Protein AF-A0A7S0Z1D0-F1 (afdb_monomer)

Sequence (103 aa):
GEYRPVPLEDLSLLPQRVLLLDHHTHAFIWSGSGASGAEFDGVRAAAAGHAMQWASGRFPSPEVIAFGEGESMARWLVSRLDPSHRVAGSGGIVGAVRGFFKA

Mean predicted aligned error: 7.32 Å

InterPro domains:
  IPR007123 Gelsolin-like domain [PF00626] (5-75)
  IPR029006 ADF-H/Gelsolin-like domain superfamily [G3DSA:3.40.20.10] (1-95)
  IPR036180 Gelsolin-like domain superfamily [SSF82754] (2-86)
  IPR037364 Protein transport protein Sec23 [PTHR11141] (4-86)

Secondary structure (DSSP, 8-state):
-PPEEEESBGGG--TTEEEEEEETTEEEEEE-GGG-SGGGHHHHHHHHHHHHHHTTT-SSPPEEEEEETT-TTHHHHHTTSB-TTT-S--PPP--EEEEEE--

Nearest PDB structures (foldseek):
  5vno-assembly1_A  TM=8.810E-01  e=1.164E-05  Homo sapiens
  5vnm-assembly1_A  TM=8.787E-01  e=1.421E-05  Homo sapiens
  5vnj-assembly1_A  TM=8.778E-01  e=1.734E-05  Homo sapiens
  5vnl-assembly1_A  TM=8.786E-01  e=2.418E-05  Homo sapiens
  5vng-assembly1_A  TM=8.736E-01  e=9.761E-05  Homo sapiens

Organism: NCBI:txid464990

pLDDT: mean 84.04, std 19.23, range [35.75, 97.44]

Structure (mmCIF, N/CA/C/O backbone):
data_AF-A0A7S0Z1D0-F1
#
_entry.id   AF-A0A7S0Z1D0-F1
#
loop_
_atom_site.group_PDB
_atom_site.id
_atom_site.type_symbol
_atom_site.label_atom_id
_atom_site.label_alt_id
_atom_site.label_comp_id
_atom_site.label_asym_id
_atom_site.label_entity_id
_atom_site.label_seq_id
_atom_site.pdbx_PDB_ins_code
_atom_site.Cartn_x
_atom_site.Cartn_y
_atom_site.Cartn_z
_atom_site.occupancy
_atom_site.B_iso_or_equiv
_atom_site.auth_seq_id
_atom_site.auth_comp_id
_atom_site.auth_asym_id
_atom_site.auth_atom_id
_atom_site.pdbx_PDB_model_num
ATOM 1 N N . GLY A 1 1 ? -6.123 -15.190 2.495 1.00 57.22 1 GLY A N 1
ATOM 2 C CA . GLY A 1 1 ? -7.351 -14.429 2.201 1.00 57.22 1 GLY A CA 1
ATOM 3 C C . GLY A 1 1 ? -7.307 -13.977 0.759 1.00 57.22 1 GLY A C 1
AT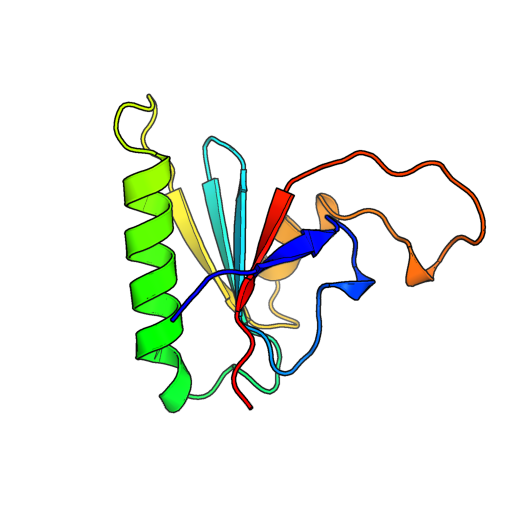OM 4 O O . GLY A 1 1 ? -6.215 -13.873 0.218 1.00 57.22 1 GLY A O 1
ATOM 5 N N . GLU A 1 2 ? -8.458 -13.765 0.131 1.00 74.69 2 GLU A N 1
ATOM 6 C CA . GLU A 1 2 ? -8.535 -13.309 -1.261 1.00 74.69 2 GLU A CA 1
ATOM 7 C C . GLU A 1 2 ? -8.416 -11.777 -1.338 1.00 74.69 2 GLU A C 1
ATOM 9 O O . GLU A 1 2 ? -9.031 -11.066 -0.541 1.00 74.69 2 GLU A O 1
ATOM 14 N N . TYR A 1 3 ? -7.625 -1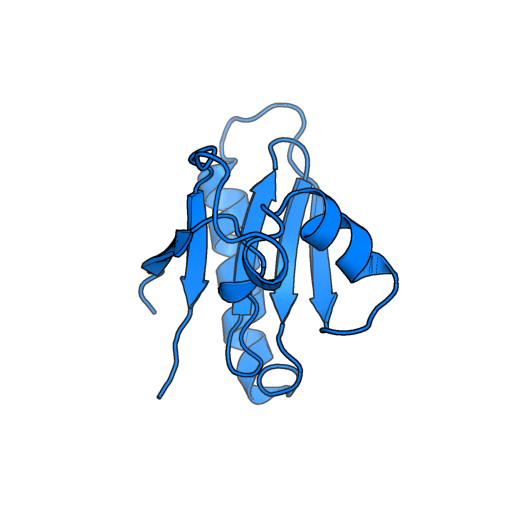1.265 -2.286 1.00 80.75 3 TYR A N 1
ATOM 15 C CA . TYR A 1 3 ? -7.526 -9.830 -2.563 1.00 80.75 3 TYR A CA 1
ATOM 16 C C . TYR A 1 3 ? -8.639 -9.397 -3.508 1.00 80.75 3 TYR A C 1
ATOM 18 O O . TYR A 1 3 ? -8.768 -9.949 -4.601 1.00 80.75 3 TYR A O 1
ATOM 26 N N . ARG A 1 4 ? -9.393 -8.362 -3.131 1.00 88.50 4 ARG A N 1
ATOM 27 C CA . ARG A 1 4 ? -10.425 -7.784 -3.995 1.00 88.50 4 ARG A CA 1
ATOM 28 C C . ARG A 1 4 ? -9.911 -6.497 -4.632 1.00 88.50 4 ARG A C 1
ATOM 30 O O . ARG A 1 4 ? -9.447 -5.621 -3.904 1.00 88.50 4 ARG A O 1
ATOM 37 N N . PRO A 1 5 ? -9.961 -6.355 -5.966 1.00 90.19 5 PRO A N 1
ATOM 38 C CA . PRO A 1 5 ? -9.638 -5.086 -6.594 1.00 90.19 5 PRO A CA 1
ATOM 39 C C . PRO A 1 5 ? -10.622 -4.001 -6.137 1.00 90.19 5 PRO A C 1
ATOM 41 O O . PRO A 1 5 ? -11.810 -4.267 -5.959 1.00 90.19 5 PRO A O 1
ATOM 44 N N . VAL A 1 6 ? -10.113 -2.794 -5.931 1.00 91.19 6 VAL A N 1
ATOM 45 C CA . VAL A 1 6 ? -10.851 -1.579 -5.589 1.00 91.19 6 VAL A CA 1
ATOM 46 C C . VAL A 1 6 ? -10.366 -0.438 -6.496 1.00 91.19 6 VAL A C 1
ATOM 48 O O . VAL A 1 6 ? -9.261 -0.528 -7.046 1.00 91.19 6 VAL A O 1
ATOM 51 N N . PRO A 1 7 ? -11.171 0.614 -6.703 1.00 92.56 7 PRO A N 1
ATOM 52 C CA . PRO A 1 7 ? -10.761 1.742 -7.535 1.00 92.56 7 PRO A CA 1
ATOM 53 C C . PRO A 1 7 ? -9.540 2.481 -6.958 1.00 92.56 7 PRO A C 1
ATOM 55 O O . PRO A 1 7 ? -9.370 2.553 -5.736 1.00 92.56 7 PRO A O 1
ATOM 58 N N . LEU A 1 8 ? -8.697 3.046 -7.831 1.00 91.75 8 LEU A N 1
ATOM 59 C CA . LEU A 1 8 ? -7.562 3.906 -7.459 1.00 91.75 8 LEU A CA 1
ATOM 60 C C . LEU A 1 8 ? -8.039 5.327 -7.120 1.00 91.75 8 LEU A C 1
ATOM 62 O O . LEU A 1 8 ? -7.670 6.303 -7.762 1.00 91.75 8 LEU A O 1
ATOM 66 N N . GLU A 1 9 ? -8.869 5.421 -6.090 1.00 93.00 9 GLU A N 1
ATOM 67 C CA . GLU A 1 9 ? -9.461 6.660 -5.592 1.00 93.00 9 GLU A CA 1
ATOM 68 C C . GLU A 1 9 ? -9.390 6.714 -4.066 1.00 93.00 9 GLU A C 1
ATOM 70 O O . GLU A 1 9 ? -9.234 5.691 -3.391 1.00 93.00 9 GLU A O 1
ATOM 75 N N . ASP A 1 10 ? -9.508 7.908 -3.499 1.00 91.06 10 ASP A N 1
ATOM 76 C CA . ASP A 1 10 ? -9.432 8.088 -2.048 1.00 91.06 10 ASP A CA 1
ATOM 77 C C . ASP A 1 10 ? -10.586 7.459 -1.261 1.00 91.06 10 ASP A C 1
ATOM 79 O O . ASP A 1 10 ? -10.380 7.062 -0.114 1.00 91.06 10 ASP A O 1
ATOM 83 N N . LEU A 1 11 ? -11.754 7.246 -1.873 1.00 92.50 11 LEU A N 1
ATOM 84 C CA . LEU A 1 11 ? -12.863 6.504 -1.259 1.00 92.50 11 LEU A CA 1
ATOM 85 C C . LEU A 1 11 ? -12.512 5.035 -0.957 1.00 92.50 11 LEU A C 1
ATOM 87 O O . LEU A 1 11 ? -13.163 4.399 -0.125 1.00 92.50 11 LEU A O 1
ATOM 91 N N . SER A 1 12 ? -11.457 4.488 -1.571 1.00 93.62 12 SER A N 1
ATOM 92 C CA . SER A 1 12 ? -10.945 3.154 -1.237 1.00 93.62 12 SER A CA 1
ATOM 93 C C . SER A 1 12 ? -10.216 3.099 0.113 1.00 93.62 12 SER A C 1
ATOM 95 O O . SER A 1 12 ? -10.078 1.999 0.667 1.00 93.62 12 SER A O 1
ATOM 97 N N . LEU A 1 13 ? -9.782 4.244 0.663 1.00 93.44 13 LEU A N 1
ATOM 98 C CA . LEU A 1 13 ? -9.061 4.369 1.937 1.00 93.44 13 LEU A CA 1
ATOM 99 C C . LEU A 1 13 ? -9.996 4.260 3.150 1.00 93.44 13 LEU A C 1
ATOM 101 O O . LEU A 1 13 ? -10.159 5.200 3.924 1.00 93.44 13 LEU A O 1
ATOM 105 N N . LEU A 1 14 ? -10.626 3.098 3.332 1.00 93.94 14 LEU A N 1
ATOM 106 C CA . LEU A 1 14 ? -11.498 2.871 4.487 1.00 93.94 14 LEU A CA 1
ATOM 107 C C . LEU A 1 14 ? -10.702 2.463 5.741 1.00 93.94 14 LEU A C 1
ATOM 109 O O . LEU A 1 14 ? -9.766 1.666 5.619 1.00 93.94 14 LEU A O 1
ATOM 113 N N . PRO A 1 15 ? -11.108 2.894 6.953 1.00 93.88 15 PRO A N 1
ATOM 114 C CA . PRO A 1 15 ? -10.303 2.687 8.160 1.00 93.88 15 PRO A CA 1
ATOM 115 C C . PRO A 1 15 ? -10.076 1.213 8.540 1.00 93.88 15 PRO A C 1
ATOM 117 O O . PRO A 1 15 ? -9.082 0.885 9.175 1.00 93.88 15 PRO A O 1
ATOM 120 N N . GLN A 1 16 ? -10.955 0.297 8.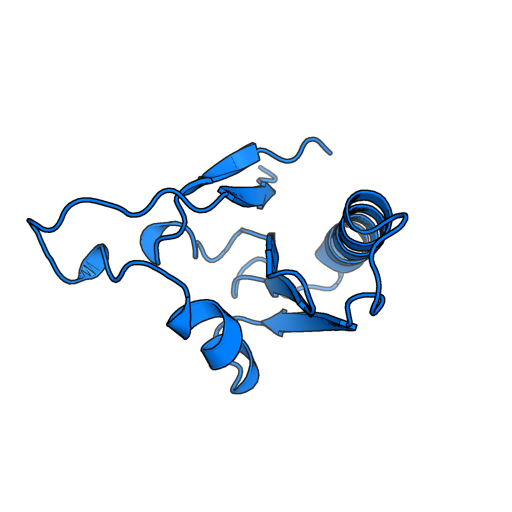131 1.00 94.38 16 GLN A N 1
ATOM 121 C CA . GLN A 1 16 ? -10.914 -1.134 8.479 1.00 94.38 16 GLN A CA 1
ATOM 122 C C . GLN A 1 16 ? -10.240 -1.984 7.390 1.00 94.38 16 GLN A C 1
ATOM 124 O O . GLN A 1 16 ? -10.500 -3.183 7.273 1.00 94.38 16 GLN A O 1
ATOM 129 N N . ARG A 1 17 ? -9.408 -1.373 6.536 1.00 93.75 17 ARG A N 1
ATOM 130 C CA . ARG A 1 17 ? -8.774 -2.053 5.401 1.00 93.75 17 ARG A CA 1
ATOM 131 C C . ARG A 1 17 ? -7.257 -2.016 5.472 1.00 93.75 17 ARG A C 1
ATOM 133 O O . ARG A 1 17 ? -6.654 -1.050 5.929 1.00 93.75 17 ARG A O 1
ATOM 140 N N . VAL A 1 18 ? -6.664 -3.069 4.918 1.00 95.31 18 VAL A N 1
ATOM 141 C CA . VAL A 1 18 ? -5.270 -3.077 4.474 1.00 95.31 18 VAL A CA 1
ATOM 142 C C . VAL A 1 18 ? -5.286 -3.094 2.950 1.00 95.31 18 VAL A C 1
ATOM 144 O O . VAL A 1 18 ? -5.961 -3.930 2.340 1.00 95.31 18 VAL A O 1
ATOM 147 N N . LEU A 1 19 ? -4.576 -2.157 2.334 1.00 95.81 19 LEU A N 1
ATOM 148 C CA . LEU A 1 19 ? -4.491 -2.013 0.885 1.00 95.81 19 LEU A CA 1
ATOM 149 C C . LEU A 1 19 ? -3.077 -2.316 0.411 1.00 95.81 19 LEU A C 1
ATOM 151 O O . LEU A 1 19 ? -2.107 -1.908 1.047 1.00 95.81 19 LEU A O 1
ATOM 155 N N . LEU A 1 20 ? -2.982 -2.997 -0.729 1.00 96.00 20 LEU A N 1
ATOM 156 C CA . LEU A 1 20 ? -1.743 -3.170 -1.470 1.00 96.00 20 LEU A CA 1
ATOM 157 C C . LEU A 1 20 ? -1.856 -2.404 -2.792 1.00 96.00 20 LEU A C 1
ATOM 159 O O . LEU A 1 20 ? -2.745 -2.675 -3.606 1.00 96.00 20 LEU A O 1
ATOM 163 N N . LEU A 1 21 ? -0.946 -1.456 -2.998 1.00 95.31 21 LEU A N 1
ATOM 164 C CA . LEU A 1 21 ? -0.793 -0.718 -4.247 1.00 95.31 21 LEU A CA 1
ATOM 165 C C . LEU A 1 21 ? 0.568 -1.044 -4.855 1.00 95.31 21 LEU A C 1
ATOM 167 O O . LEU A 1 21 ? 1.605 -0.774 -4.257 1.00 95.31 21 LEU A O 1
ATOM 171 N N . ASP A 1 22 ? 0.555 -1.596 -6.059 1.00 94.00 22 ASP A N 1
ATOM 172 C CA . ASP A 1 22 ? 1.753 -1.799 -6.862 1.00 94.00 22 ASP A CA 1
ATOM 173 C C . ASP A 1 22 ? 1.995 -0.570 -7.744 1.00 94.00 22 ASP A C 1
ATOM 175 O O . ASP A 1 22 ? 1.193 -0.244 -8.617 1.00 94.00 22 ASP A O 1
ATOM 179 N N . HIS A 1 23 ? 3.104 0.119 -7.495 1.00 92.00 23 HIS A N 1
ATOM 180 C CA . HIS A 1 23 ? 3.557 1.291 -8.232 1.00 92.00 23 HIS A CA 1
ATOM 181 C C . HIS A 1 23 ? 4.931 1.023 -8.871 1.00 92.00 23 HIS A C 1
ATOM 183 O O . HIS A 1 23 ? 5.865 1.824 -8.776 1.00 92.00 23 HIS A O 1
ATOM 189 N N . HIS A 1 24 ? 5.048 -0.125 -9.538 1.00 89.25 24 HIS A N 1
ATOM 190 C CA . HIS A 1 24 ? 6.183 -0.545 -10.361 1.00 89.25 24 HIS A CA 1
ATOM 191 C C . HIS A 1 24 ? 7.514 -0.690 -9.608 1.00 89.25 24 HIS A C 1
ATOM 193 O O . HIS A 1 24 ? 7.930 -1.815 -9.353 1.00 89.25 24 HIS A O 1
ATOM 199 N N . THR A 1 25 ? 8.175 0.419 -9.264 1.00 92.19 25 THR A N 1
ATOM 200 C CA . THR A 1 25 ? 9.416 0.459 -8.469 1.00 92.19 25 THR A CA 1
ATOM 201 C C . THR A 1 25 ? 9.163 0.431 -6.966 1.00 92.19 25 THR A C 1
ATOM 203 O O . THR A 1 25 ? 10.086 0.184 -6.199 1.00 92.19 25 THR A O 1
ATOM 206 N N . HIS A 1 26 ? 7.926 0.682 -6.541 1.00 94.81 26 HIS A N 1
ATOM 207 C CA . HIS A 1 26 ? 7.523 0.624 -5.142 1.00 94.81 26 HIS A CA 1
ATOM 208 C C . HIS A 1 26 ? 6.222 -0.157 -5.018 1.00 94.81 26 HIS A C 1
ATOM 210 O O . HIS A 1 26 ? 5.346 -0.039 -5.874 1.00 94.81 26 HIS A O 1
ATOM 216 N N . ALA A 1 27 ? 6.069 -0.901 -3.933 1.00 95.31 27 ALA A N 1
ATOM 217 C CA . ALA A 1 27 ? 4.798 -1.468 -3.520 1.00 95.31 27 ALA A CA 1
ATOM 218 C C . ALA A 1 27 ? 4.433 -0.912 -2.144 1.00 95.31 27 ALA A C 1
ATOM 220 O O . ALA A 1 27 ? 5.208 -1.012 -1.195 1.00 95.31 27 ALA A O 1
ATOM 221 N N . PHE A 1 28 ? 3.254 -0.315 -2.037 1.00 97.00 28 PHE A N 1
ATOM 222 C CA . PHE A 1 28 ? 2.780 0.313 -0.814 1.00 97.00 28 PHE A CA 1
ATOM 223 C C . PHE A 1 28 ? 1.775 -0.586 -0.107 1.00 97.00 28 PHE A C 1
ATOM 225 O O . PHE A 1 28 ? 0.797 -1.029 -0.711 1.00 97.00 28 PHE A O 1
ATOM 232 N N . ILE A 1 29 ? 1.997 -0.810 1.185 1.00 96.94 29 ILE A N 1
ATOM 233 C CA . ILE A 1 29 ? 1.067 -1.486 2.086 1.00 96.94 29 ILE A CA 1
ATOM 234 C C . ILE A 1 29 ? 0.516 -0.432 3.041 1.00 96.94 29 ILE A C 1
ATOM 236 O O . ILE A 1 29 ? 1.205 0.013 3.956 1.00 96.94 29 ILE A O 1
ATOM 240 N N . TRP A 1 30 ? -0.731 -0.031 2.829 1.00 97.44 30 TRP A N 1
ATOM 241 C CA . TRP A 1 30 ? -1.396 0.963 3.666 1.00 97.44 30 TRP A CA 1
ATOM 242 C C . TRP A 1 30 ? -2.362 0.287 4.633 1.00 97.44 30 TRP A C 1
ATOM 244 O O . TRP A 1 30 ? -3.150 -0.561 4.217 1.00 97.44 30 TRP A O 1
ATOM 254 N N . SER A 1 31 ? -2.307 0.659 5.912 1.00 97.25 31 SER A N 1
ATOM 255 C CA . SER A 1 31 ? -3.269 0.213 6.929 1.00 97.25 31 SER A CA 1
ATOM 256 C C . SER A 1 31 ? -4.144 1.380 7.372 1.00 97.25 31 SER A C 1
ATOM 258 O O . SER A 1 31 ? -3.627 2.396 7.835 1.00 97.25 31 SER A O 1
ATOM 260 N N . GLY A 1 32 ? -5.461 1.222 7.269 1.00 96.25 32 GLY A N 1
ATOM 261 C CA . GLY A 1 32 ? -6.406 2.162 7.862 1.00 96.25 32 GLY A CA 1
ATOM 262 C C . GLY A 1 32 ? -6.277 2.204 9.386 1.00 96.25 32 GLY A C 1
ATOM 263 O O . GLY A 1 32 ? -5.750 1.278 10.010 1.00 96.25 32 GLY A O 1
ATOM 264 N N . SER A 1 33 ? -6.767 3.273 10.007 1.00 96.44 33 SER A N 1
ATOM 265 C CA . SER A 1 33 ? -6.678 3.483 11.459 1.00 96.44 33 SER A CA 1
ATOM 266 C C . SER A 1 33 ? -7.296 2.340 12.276 1.00 96.44 33 SER A C 1
ATOM 268 O O . SER A 1 33 ? -6.745 1.959 13.309 1.00 96.44 33 SER A O 1
ATOM 270 N N . GLY A 1 34 ? -8.366 1.717 11.778 1.00 94.62 34 GLY A N 1
ATOM 271 C CA . GLY A 1 34 ? -8.997 0.528 12.359 1.00 94.62 34 GLY A CA 1
ATOM 272 C C . GLY A 1 34 ? -8.353 -0.814 11.988 1.00 94.62 34 GLY A C 1
ATOM 273 O O . GLY A 1 34 ? -8.828 -1.846 12.449 1.00 94.62 34 GLY A O 1
ATOM 274 N N . ALA A 1 35 ? -7.301 -0.814 11.165 1.00 94.50 35 ALA A N 1
ATOM 275 C CA . ALA A 1 35 ? -6.508 -1.985 10.780 1.00 94.50 35 ALA A CA 1
ATOM 276 C C . ALA A 1 35 ? -5.023 -1.859 11.196 1.00 94.50 35 ALA A C 1
ATOM 278 O O . ALA A 1 35 ? -4.144 -2.540 10.660 1.00 94.50 35 ALA A O 1
ATOM 279 N N . SER A 1 36 ? -4.727 -0.971 12.148 1.00 92.62 36 SER A N 1
ATOM 280 C CA . SER A 1 36 ? -3.371 -0.665 12.623 1.00 92.62 36 SER A CA 1
ATOM 281 C C . SER A 1 36 ? -2.847 -1.640 13.688 1.00 92.62 36 SER A C 1
ATOM 283 O O . SER A 1 36 ? -1.637 -1.739 13.878 1.00 92.62 36 SER A O 1
ATOM 285 N N . GLY A 1 37 ? -3.731 -2.402 14.341 1.00 93.06 37 GLY A N 1
ATOM 286 C CA . GLY A 1 37 ? -3.380 -3.346 15.404 1.00 93.06 37 GLY A CA 1
ATOM 287 C C . GLY A 1 37 ? -2.507 -4.526 14.953 1.00 93.06 37 GLY A C 1
ATOM 288 O O . GLY A 1 37 ? -2.405 -4.842 13.760 1.00 93.06 37 GLY A O 1
ATOM 289 N N . ALA A 1 38 ? -1.865 -5.190 15.919 1.00 94.88 38 ALA A N 1
ATOM 290 C CA . ALA A 1 38 ? -0.971 -6.334 15.693 1.00 94.88 38 ALA A CA 1
ATOM 291 C C . ALA A 1 38 ? -1.709 -7.566 15.132 1.00 94.88 38 ALA A C 1
ATOM 293 O O . ALA A 1 38 ? -1.139 -8.386 14.416 1.00 94.88 38 ALA A O 1
ATOM 294 N N . GLU A 1 39 ? -3.017 -7.672 15.365 1.00 93.12 39 GLU A N 1
ATOM 295 C CA . GLU A 1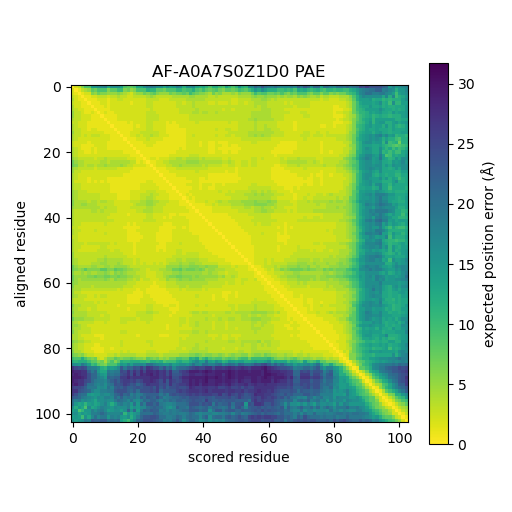 39 ? -3.888 -8.694 14.783 1.00 93.12 39 GLU A CA 1
ATOM 296 C C . GLU A 1 39 ? -3.928 -8.659 13.240 1.00 93.12 39 GLU A C 1
ATOM 298 O O . GLU A 1 39 ? -4.327 -9.641 12.605 1.00 93.12 39 GLU A O 1
ATOM 303 N N . PHE A 1 40 ? -3.471 -7.558 12.630 1.00 94.25 40 PHE A N 1
ATOM 304 C CA . PHE A 1 40 ? -3.341 -7.386 11.183 1.00 94.25 40 PHE A CA 1
ATOM 305 C C . PHE A 1 40 ? -1.910 -7.594 10.654 1.00 94.25 40 PHE A C 1
ATOM 307 O O . PHE A 1 40 ? -1.711 -7.541 9.438 1.00 94.25 40 PHE A O 1
ATOM 314 N N . ASP A 1 41 ? -0.917 -7.900 11.500 1.00 94.25 41 ASP A N 1
ATOM 315 C CA . ASP A 1 41 ? 0.472 -8.127 11.060 1.00 94.25 41 ASP A CA 1
ATOM 316 C C . ASP A 1 41 ? 0.580 -9.275 10.055 1.00 94.25 41 ASP A C 1
ATOM 318 O O . ASP A 1 41 ? 1.265 -9.157 9.039 1.00 94.25 41 ASP A O 1
ATOM 322 N N . GLY A 1 42 ? -0.173 -10.357 10.269 1.00 94.75 42 GLY A N 1
ATOM 323 C CA . GLY A 1 42 ? -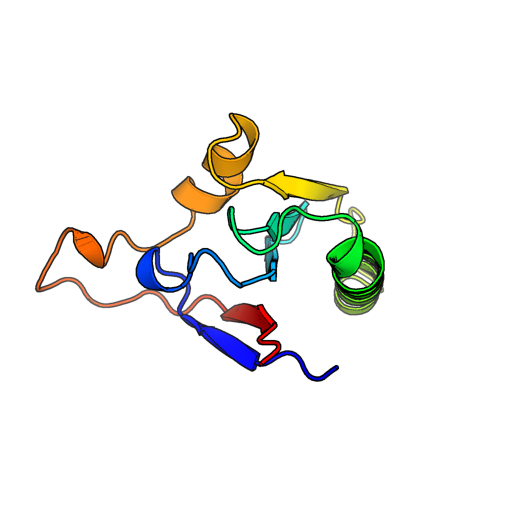0.241 -11.464 9.313 1.00 94.75 42 GLY A CA 1
ATOM 324 C C . GLY A 1 42 ? -0.795 -11.041 7.946 1.00 94.75 42 GLY A C 1
ATOM 325 O O . GLY A 1 42 ? -0.349 -11.541 6.914 1.00 94.75 42 GLY A O 1
ATOM 326 N N . VAL A 1 43 ? -1.728 -10.082 7.918 1.00 93.44 43 VAL A N 1
ATOM 327 C CA . VAL A 1 43 ? -2.293 -9.533 6.672 1.00 93.44 43 VAL A CA 1
ATOM 328 C C . VAL A 1 43 ? -1.259 -8.666 5.954 1.00 93.44 43 VAL A C 1
ATOM 330 O O . VAL A 1 43 ? -1.089 -8.803 4.741 1.00 93.44 43 VAL A O 1
ATOM 333 N N . ARG A 1 44 ? -0.524 -7.821 6.689 1.00 94.62 44 ARG A N 1
ATOM 334 C CA . ARG A 1 44 ? 0.574 -7.008 6.140 1.00 94.62 44 ARG A CA 1
ATOM 335 C C . ARG A 1 44 ? 1.707 -7.878 5.591 1.00 94.62 44 ARG A C 1
ATOM 337 O O . ARG A 1 44 ? 2.160 -7.648 4.473 1.00 94.62 44 ARG A O 1
ATOM 344 N N . ALA A 1 45 ? 2.112 -8.916 6.322 1.00 95.19 45 ALA A N 1
ATOM 345 C CA . ALA A 1 45 ? 3.134 -9.861 5.872 1.00 95.19 45 ALA A CA 1
ATOM 346 C C . ALA A 1 45 ? 2.703 -10.610 4.598 1.00 95.19 45 ALA A C 1
ATOM 348 O O . ALA A 1 45 ? 3.484 -10.737 3.654 1.00 95.19 45 ALA A O 1
ATOM 349 N N . ALA A 1 46 ? 1.439 -11.044 4.528 1.00 94.25 46 ALA A N 1
ATOM 350 C CA . ALA A 1 46 ? 0.888 -11.654 3.320 1.00 94.25 46 ALA A CA 1
ATOM 351 C C . ALA A 1 46 ? 0.874 -10.677 2.129 1.00 94.25 46 ALA A C 1
ATOM 353 O O . ALA A 1 46 ? 1.223 -11.071 1.017 1.00 94.25 46 ALA A O 1
ATOM 354 N N . ALA A 1 47 ? 0.538 -9.401 2.360 1.00 94.00 47 ALA A N 1
ATOM 355 C CA . ALA A 1 47 ? 0.576 -8.360 1.331 1.00 94.00 47 ALA A CA 1
ATOM 356 C C . ALA A 1 47 ? 1.995 -8.116 0.805 1.00 94.00 47 ALA A C 1
ATOM 358 O O . ALA A 1 47 ? 2.177 -8.024 -0.407 1.00 94.00 47 ALA A O 1
ATOM 359 N N . ALA A 1 48 ? 3.002 -8.103 1.680 1.00 94.62 48 ALA A N 1
ATOM 360 C CA . ALA A 1 48 ? 4.402 -8.011 1.271 1.00 94.62 48 ALA A CA 1
ATOM 361 C C . ALA A 1 48 ? 4.825 -9.209 0.406 1.00 94.62 48 ALA A C 1
ATOM 363 O O . ALA A 1 48 ? 5.425 -9.031 -0.654 1.00 94.62 48 ALA A O 1
ATOM 364 N N . GLY A 1 49 ? 4.448 -10.427 0.807 1.00 94.12 49 GLY A N 1
ATOM 365 C CA . GLY A 1 49 ? 4.690 -11.629 0.007 1.00 94.12 49 GLY A CA 1
ATOM 366 C C . GLY A 1 49 ? 4.023 -11.564 -1.370 1.00 94.12 49 GLY A C 1
ATOM 367 O O . GLY A 1 49 ? 4.638 -11.922 -2.373 1.00 94.12 49 GLY A O 1
ATOM 368 N N . HIS A 1 50 ? 2.792 -11.056 -1.442 1.00 93.25 50 HIS A N 1
ATOM 369 C CA . HIS A 1 50 ? 2.071 -10.907 -2.705 1.00 93.25 50 HIS A CA 1
ATOM 370 C C . HIS A 1 50 ? 2.691 -9.842 -3.617 1.00 93.25 50 HIS A C 1
ATOM 372 O O . HIS A 1 50 ? 2.824 -10.072 -4.816 1.00 93.25 50 HIS A O 1
ATOM 378 N N . ALA A 1 51 ? 3.140 -8.720 -3.049 1.00 93.19 51 ALA A N 1
ATOM 379 C CA . ALA A 1 51 ? 3.860 -7.680 -3.778 1.00 93.19 51 ALA A CA 1
ATOM 380 C C . ALA A 1 51 ? 5.124 -8.233 -4.454 1.00 93.19 51 ALA A C 1
ATOM 382 O O . ALA A 1 51 ? 5.347 -8.009 -5.643 1.00 93.19 51 ALA A O 1
ATOM 383 N N . MET A 1 52 ? 5.910 -9.026 -3.720 1.00 93.19 52 MET A N 1
ATOM 384 C CA . MET A 1 52 ? 7.109 -9.672 -4.260 1.00 93.19 52 MET A CA 1
ATOM 385 C C . MET A 1 52 ? 6.779 -10.691 -5.355 1.00 93.19 52 MET A C 1
ATOM 387 O O . MET A 1 52 ? 7.490 -10.773 -6.354 1.00 93.19 52 MET A O 1
ATOM 391 N N . GLN A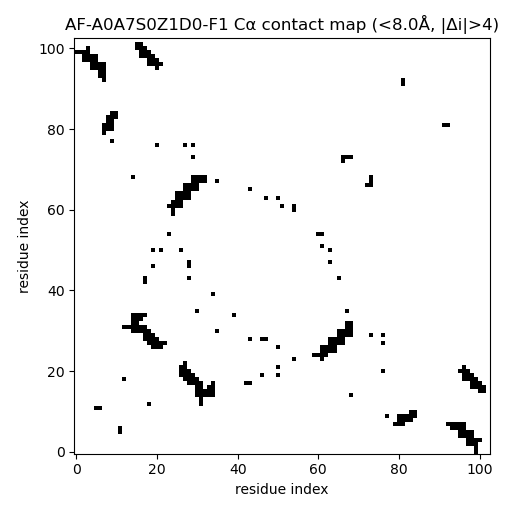 1 53 ? 5.682 -11.439 -5.209 1.00 92.81 53 GLN A N 1
ATOM 392 C CA . GLN A 1 53 ? 5.215 -12.367 -6.243 1.00 92.81 53 GLN A CA 1
ATOM 393 C C . GLN A 1 53 ? 4.790 -11.632 -7.520 1.00 92.81 53 GLN A C 1
ATOM 395 O O . GLN A 1 53 ? 5.182 -12.036 -8.607 1.00 92.81 53 GLN A O 1
ATOM 400 N N . TRP A 1 54 ? 4.036 -10.533 -7.418 1.00 89.38 54 TRP A N 1
ATOM 401 C CA . TRP A 1 54 ? 3.659 -9.720 -8.586 1.00 89.38 54 TRP A CA 1
ATOM 402 C C . TRP A 1 54 ? 4.855 -9.120 -9.309 1.00 89.38 54 TRP A C 1
ATOM 404 O O . TRP A 1 54 ? 4.812 -8.889 -10.521 1.00 89.38 54 TRP A O 1
ATOM 414 N N . ALA A 1 55 ? 5.906 -8.840 -8.550 1.00 91.75 55 ALA A N 1
ATOM 415 C CA . ALA A 1 55 ? 7.133 -8.271 -9.052 1.00 91.75 55 ALA A CA 1
ATOM 416 C C . ALA A 1 55 ? 8.171 -9.310 -9.476 1.00 91.75 55 ALA A C 1
ATOM 418 O O . ALA A 1 55 ? 9.276 -8.925 -9.861 1.00 91.75 55 ALA A O 1
ATOM 419 N N . SER A 1 56 ? 7.838 -10.606 -9.449 1.00 92.19 56 SER A N 1
ATOM 420 C CA . SER A 1 56 ? 8.768 -11.651 -9.867 1.00 92.19 56 SER A CA 1
ATOM 421 C C . SER A 1 56 ? 9.215 -11.403 -11.311 1.00 92.19 56 SER A C 1
ATOM 423 O O . SER A 1 56 ? 8.392 -11.401 -12.226 1.00 92.19 56 SER A O 1
ATOM 425 N N . GLY A 1 57 ? 10.513 -11.165 -11.509 1.00 91.44 57 GLY A N 1
ATOM 426 C CA . GLY A 1 57 ? 11.098 -10.879 -12.823 1.00 91.44 57 GLY A CA 1
ATOM 427 C C . GLY A 1 57 ? 11.155 -9.398 -13.218 1.00 91.44 57 GLY A C 1
ATOM 428 O O . GLY A 1 57 ? 11.600 -9.097 -14.323 1.00 91.44 57 GLY A O 1
ATOM 429 N N . ARG A 1 58 ? 10.747 -8.462 -12.351 1.00 92.50 58 ARG A N 1
ATOM 430 C CA . ARG A 1 58 ? 10.936 -7.022 -12.597 1.00 92.50 58 ARG A CA 1
ATOM 431 C C . ARG A 1 58 ? 12.355 -6.578 -12.248 1.00 92.50 58 ARG A C 1
ATOM 433 O O . ARG A 1 58 ? 12.953 -7.066 -11.291 1.00 92.50 58 ARG A O 1
ATOM 440 N N . PHE A 1 59 ? 12.865 -5.611 -13.009 1.00 90.62 59 PHE A N 1
ATOM 441 C CA . PHE A 1 59 ? 14.116 -4.918 -12.718 1.00 90.62 59 PHE A CA 1
ATOM 442 C C . PHE A 1 59 ? 13.916 -3.394 -12.852 1.00 90.62 59 PHE A C 1
ATOM 444 O O . PHE A 1 59 ? 13.491 -2.953 -13.922 1.00 90.62 59 PHE A O 1
ATOM 451 N N . PRO A 1 60 ? 14.221 -2.590 -11.813 1.00 90.88 60 PRO A N 1
ATOM 452 C CA . PRO A 1 60 ? 14.691 -3.015 -10.490 1.00 90.88 60 PRO A CA 1
ATOM 453 C C . PRO A 1 60 ? 13.615 -3.786 -9.705 1.00 90.88 60 PRO A C 1
ATOM 455 O O . PRO A 1 60 ? 12.421 -3.669 -9.986 1.00 90.88 60 PRO A O 1
ATOM 458 N N . SER A 1 61 ? 14.048 -4.579 -8.718 1.00 91.94 61 SER A N 1
ATOM 459 C CA . SER A 1 61 ? 13.123 -5.161 -7.737 1.00 91.94 61 SER A CA 1
ATOM 460 C C . SER A 1 61 ? 12.452 -4.024 -6.965 1.00 91.94 61 SER A C 1
ATOM 462 O O . SER A 1 61 ? 13.164 -3.105 -6.549 1.00 91.94 61 SER A O 1
ATOM 464 N N . PRO A 1 62 ? 11.127 -4.053 -6.755 1.00 94.44 62 PRO A N 1
ATOM 465 C CA . PRO A 1 62 ? 10.460 -2.967 -6.067 1.00 94.44 62 PRO A CA 1
ATOM 466 C C . PRO A 1 62 ? 10.817 -2.930 -4.587 1.00 94.44 62 PRO A C 1
ATOM 468 O O . PRO A 1 62 ? 11.024 -3.966 -3.951 1.00 94.44 62 PRO A O 1
ATOM 471 N N . GLU A 1 63 ? 10.806 -1.726 -4.030 1.00 95.50 63 GLU A N 1
ATOM 472 C CA . GLU A 1 63 ? 10.846 -1.520 -2.589 1.00 95.50 63 GLU A CA 1
ATOM 473 C C . GLU A 1 63 ? 9.435 -1.663 -2.004 1.00 95.50 63 GLU A C 1
ATOM 475 O O . GLU A 1 63 ? 8.488 -1.021 -2.465 1.00 95.50 63 GLU A O 1
ATOM 480 N N . VAL A 1 64 ? 9.276 -2.513 -0.987 1.00 95.88 64 VAL A N 1
ATOM 481 C CA . VAL A 1 64 ? 8.002 -2.684 -0.277 1.00 95.88 64 VAL A CA 1
ATOM 482 C C . VAL A 1 64 ? 7.994 -1.772 0.944 1.00 95.88 64 VAL A C 1
ATOM 484 O O . VAL A 1 64 ? 8.806 -1.945 1.849 1.00 95.88 64 VAL A O 1
ATOM 487 N N . ILE A 1 65 ? 7.055 -0.828 0.990 1.00 96.62 65 ILE A N 1
ATOM 488 C CA . ILE A 1 65 ? 6.943 0.163 2.064 1.00 96.62 65 ILE A CA 1
ATOM 489 C C . ILE A 1 65 ? 5.579 0.013 2.736 1.00 96.62 65 ILE A C 1
ATOM 491 O O . ILE A 1 65 ? 4.547 0.040 2.066 1.00 96.62 65 ILE A O 1
ATOM 495 N N . ALA A 1 66 ? 5.570 -0.124 4.062 1.00 96.31 66 ALA A N 1
ATOM 496 C CA . ALA A 1 66 ? 4.355 -0.214 4.866 1.00 96.31 66 ALA A CA 1
ATOM 497 C C . ALA A 1 66 ? 4.179 1.034 5.742 1.00 96.31 66 ALA A C 1
ATOM 499 O O . ALA A 1 66 ? 5.151 1.514 6.320 1.00 96.31 66 ALA A O 1
ATOM 500 N N . PHE A 1 67 ? 2.953 1.548 5.835 1.00 96.81 67 PHE A N 1
ATOM 501 C CA . PHE A 1 67 ? 2.610 2.720 6.650 1.00 96.81 67 PHE A CA 1
ATOM 502 C C . PHE A 1 67 ? 1.118 2.757 7.006 1.00 96.81 67 PHE A C 1
ATOM 504 O O . PHE A 1 67 ? 0.280 2.133 6.344 1.00 96.81 67 PHE A O 1
ATOM 511 N N . GLY A 1 68 ? 0.783 3.495 8.062 1.00 96.44 68 GLY A N 1
ATOM 512 C CA . GLY A 1 68 ? -0.584 3.707 8.532 1.00 96.44 68 GLY A CA 1
ATOM 513 C C . GLY A 1 68 ? -1.268 4.969 7.994 1.00 96.44 68 GLY A C 1
ATOM 514 O O . GLY A 1 68 ? -0.645 5.887 7.455 1.00 96.44 68 GLY A O 1
ATOM 515 N N . GLU A 1 69 ? -2.586 5.028 8.172 1.00 95.50 69 GLU A N 1
ATOM 516 C CA . GLU A 1 69 ? -3.391 6.240 8.010 1.00 95.50 69 GLU A CA 1
ATOM 517 C C . GLU A 1 69 ? -2.841 7.395 8.866 1.00 95.50 69 GLU A C 1
ATOM 519 O O . GLU A 1 69 ? -2.543 7.227 10.046 1.00 95.50 69 GLU A O 1
ATOM 524 N N . GLY A 1 70 ? -2.699 8.581 8.268 1.00 93.44 70 GLY A N 1
ATOM 525 C CA . GLY A 1 70 ? -2.204 9.781 8.953 1.00 93.44 70 GLY A CA 1
ATOM 526 C C . GLY A 1 70 ? -0.678 9.896 9.064 1.00 93.44 70 GLY A C 1
ATOM 527 O O . GLY A 1 70 ? -0.178 10.972 9.393 1.00 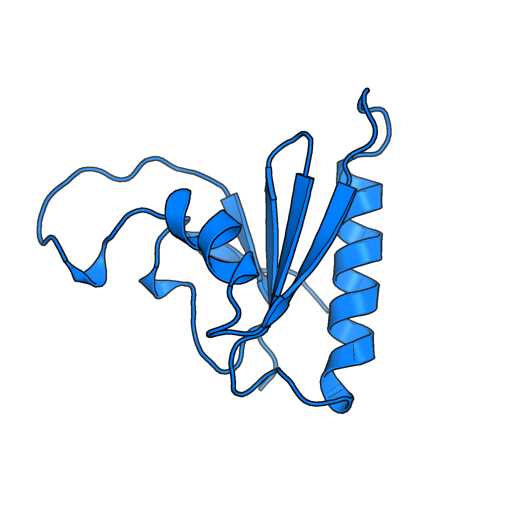93.44 70 GLY A O 1
ATOM 528 N N . GLU A 1 71 ? 0.086 8.852 8.735 1.00 96.19 71 GLU A N 1
ATOM 529 C CA . GLU A 1 71 ? 1.547 8.938 8.716 1.00 96.19 71 GLU A CA 1
ATOM 530 C C . GLU A 1 71 ? 2.061 9.800 7.553 1.00 96.19 71 GLU A C 1
ATOM 532 O O . GLU A 1 71 ? 1.495 9.819 6.459 1.00 96.19 71 GLU A O 1
ATOM 537 N N . SER A 1 72 ? 3.204 10.470 7.744 1.00 95.69 72 SER A N 1
ATOM 538 C CA . SER A 1 72 ? 3.833 11.298 6.695 1.00 95.69 72 SER A CA 1
ATOM 539 C C . SER A 1 72 ? 4.078 10.517 5.398 1.00 95.69 72 SER A C 1
ATOM 541 O O . SER A 1 72 ? 3.937 11.080 4.306 1.00 95.69 72 SER A O 1
ATOM 543 N N . MET A 1 73 ? 4.398 9.222 5.519 1.00 94.81 73 MET A N 1
ATOM 544 C CA . MET A 1 73 ? 4.644 8.329 4.389 1.00 94.81 73 MET A CA 1
ATOM 545 C C . MET A 1 73 ? 3.370 8.029 3.586 1.00 94.81 73 MET A C 1
ATOM 547 O O . MET A 1 73 ? 3.450 7.840 2.374 1.00 94.81 73 MET A O 1
ATOM 551 N N . ALA A 1 74 ? 2.182 8.106 4.200 1.00 94.12 74 ALA A N 1
ATOM 552 C CA . ALA A 1 74 ? 0.910 7.873 3.517 1.00 94.12 74 ALA A CA 1
ATOM 553 C C . ALA A 1 74 ? 0.652 8.857 2.367 1.00 94.12 74 ALA A C 1
ATOM 555 O O . ALA A 1 74 ? -0.040 8.515 1.407 1.00 94.12 74 ALA A O 1
ATOM 556 N N . ARG A 1 75 ? 1.277 10.045 2.395 1.00 94.00 75 ARG A N 1
ATOM 557 C CA . ARG A 1 75 ? 1.231 11.0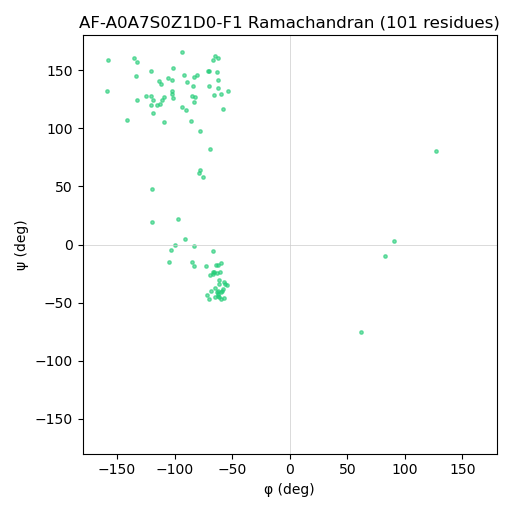09 1.283 1.00 94.00 75 ARG A CA 1
ATOM 558 C C . ARG A 1 75 ? 1.735 10.415 -0.029 1.00 94.00 75 ARG A C 1
ATOM 560 O O . ARG A 1 75 ? 1.215 10.776 -1.080 1.00 94.00 75 ARG A O 1
ATOM 567 N N . TRP A 1 76 ? 2.693 9.484 0.020 1.00 92.94 76 TRP A N 1
ATOM 568 C CA . TRP A 1 76 ? 3.159 8.791 -1.178 1.00 92.94 76 TRP A CA 1
ATOM 569 C C . TRP A 1 76 ? 2.018 8.050 -1.854 1.00 92.94 76 TRP A C 1
ATOM 571 O O . TRP A 1 76 ? 1.835 8.226 -3.049 1.00 92.94 76 TRP A O 1
ATOM 581 N N . LEU A 1 77 ? 1.200 7.306 -1.114 1.00 94.31 77 LEU A N 1
ATOM 582 C CA . LEU A 1 77 ? 0.048 6.626 -1.694 1.00 94.31 77 LEU A CA 1
ATOM 583 C C . LEU A 1 77 ? -1.048 7.613 -2.121 1.00 94.31 77 LEU A C 1
ATOM 585 O O . LEU A 1 77 ? -1.516 7.538 -3.253 1.00 94.31 77 LEU A O 1
ATOM 589 N N . VAL A 1 78 ? -1.406 8.568 -1.256 1.00 92.62 78 VAL A N 1
ATOM 590 C CA . VAL A 1 78 ? -2.507 9.522 -1.496 1.00 92.62 78 VAL A CA 1
ATOM 591 C C . VAL A 1 78 ? -2.300 10.329 -2.781 1.00 92.62 78 VAL A C 1
ATOM 593 O O . VAL A 1 78 ? -3.247 10.528 -3.531 1.00 92.62 78 VAL A O 1
ATOM 596 N N . SER A 1 79 ? -1.066 10.735 -3.100 1.00 92.00 79 SER A N 1
ATOM 597 C CA . SER A 1 79 ? -0.770 11.474 -4.338 1.00 92.00 79 SER A CA 1
ATOM 598 C C . SER A 1 79 ? -0.968 10.677 -5.638 1.00 92.00 79 SER A C 1
ATOM 600 O O . SER A 1 79 ? -0.810 11.255 -6.708 1.00 92.00 79 SER A O 1
ATOM 602 N N . ARG A 1 80 ? -1.266 9.370 -5.574 1.00 91.94 80 ARG A N 1
ATOM 603 C CA . ARG A 1 80 ? -1.589 8.533 -6.746 1.00 91.94 80 ARG A CA 1
ATOM 604 C C . ARG A 1 80 ? -3.087 8.251 -6.896 1.00 91.94 80 ARG A C 1
ATOM 606 O O . ARG A 1 80 ? -3.462 7.594 -7.860 1.00 91.94 80 ARG A O 1
ATOM 613 N N . LEU A 1 81 ? -3.917 8.687 -5.951 1.00 91.31 81 LEU A N 1
ATOM 614 C CA . LEU A 1 81 ? -5.354 8.422 -5.963 1.00 91.31 81 LEU A CA 1
ATOM 615 C C . LEU A 1 81 ? -6.118 9.538 -6.678 1.00 91.31 81 LEU A C 1
ATOM 617 O O . LEU A 1 81 ? -5.759 10.711 -6.564 1.00 91.31 81 LEU A O 1
ATOM 621 N N . ASP A 1 82 ? -7.196 9.169 -7.364 1.00 91.62 82 ASP A N 1
ATOM 622 C CA . ASP A 1 82 ? -8.195 10.122 -7.846 1.00 91.62 82 ASP A CA 1
ATOM 623 C C . ASP A 1 82 ? -8.923 10.769 -6.646 1.00 91.62 82 ASP A C 1
ATOM 625 O O . ASP A 1 82 ? -9.377 10.039 -5.750 1.00 91.62 82 ASP A O 1
ATOM 629 N N . PRO A 1 83 ? -9.010 12.115 -6.568 1.00 88.31 83 PRO A N 1
ATOM 630 C CA . PRO A 1 83 ? -9.674 12.814 -5.474 1.00 88.31 83 PRO A CA 1
ATOM 631 C C . PRO A 1 83 ? -11.214 12.771 -5.554 1.00 88.31 83 PRO A C 1
ATOM 633 O O . PRO A 1 83 ? -11.881 13.813 -5.582 1.00 88.31 83 PRO A O 1
ATOM 636 N N . SER A 1 84 ? -11.807 11.579 -5.574 1.00 83.31 84 SER A N 1
ATOM 637 C CA . SER A 1 84 ? -13.242 11.378 -5.811 1.00 83.31 84 SER A CA 1
ATOM 638 C C . SER A 1 84 ? -14.142 11.936 -4.704 1.00 83.31 84 SER A C 1
ATOM 640 O O . SER A 1 84 ? -15.269 12.339 -4.990 1.00 83.31 84 SER A O 1
ATOM 642 N N . HIS A 1 85 ? -13.662 12.075 -3.460 1.00 72.69 85 HIS A N 1
ATOM 643 C CA . HIS A 1 85 ? -14.423 12.785 -2.413 1.00 72.69 85 HIS A CA 1
ATOM 644 C C . HIS A 1 85 ? -14.636 14.285 -2.703 1.00 72.69 85 HIS A C 1
ATOM 646 O O . HIS A 1 85 ? -15.482 14.915 -2.066 1.00 72.69 85 HIS A O 1
ATOM 652 N N . ARG A 1 86 ? -13.852 14.880 -3.616 1.00 59.03 86 ARG A N 1
ATOM 653 C CA . ARG A 1 86 ? -13.837 16.328 -3.879 1.00 59.03 86 ARG A CA 1
ATOM 654 C C . ARG A 1 86 ? -14.546 16.748 -5.162 1.00 59.03 86 ARG A C 1
ATOM 656 O O . ARG A 1 86 ? -14.811 17.941 -5.303 1.00 59.03 86 ARG A O 1
ATOM 663 N N . VAL A 1 87 ? -14.854 15.832 -6.087 1.00 48.69 87 VAL A N 1
ATOM 664 C CA . VAL A 1 87 ? -15.338 16.212 -7.425 1.00 48.69 87 VAL A CA 1
ATOM 665 C C . VAL A 1 87 ? -16.437 15.273 -7.930 1.00 48.69 87 VAL A C 1
ATOM 667 O O . VAL A 1 87 ? -16.186 14.163 -8.389 1.00 48.69 87 VAL A O 1
ATOM 670 N N . ALA A 1 88 ? -17.675 15.771 -7.942 1.00 43.41 88 ALA A N 1
ATOM 671 C CA . ALA A 1 88 ? -18.719 15.281 -8.835 1.00 43.41 88 ALA A CA 1
ATOM 672 C C . ALA A 1 88 ? -18.366 15.687 -10.281 1.00 43.41 88 ALA A C 1
ATOM 674 O O . ALA A 1 88 ? -18.826 16.717 -10.764 1.00 43.41 88 ALA A O 1
ATOM 675 N N . GLY A 1 89 ? -17.507 14.918 -10.957 1.00 47.47 89 GLY A N 1
ATOM 676 C CA . GLY A 1 89 ? -17.254 15.074 -12.394 1.00 47.47 89 GLY A CA 1
ATOM 677 C C . GLY A 1 89 ? -15.792 15.233 -12.808 1.00 47.47 89 GLY A C 1
ATOM 678 O O . GLY A 1 89 ? -15.361 16.323 -13.160 1.00 47.47 89 GLY A O 1
ATOM 679 N N . SER A 1 90 ? -15.058 14.129 -12.895 1.00 41.19 90 SER A N 1
ATOM 680 C CA . SER A 1 90 ? -13.957 13.978 -13.855 1.00 41.19 90 SER A CA 1
ATOM 681 C C . SER A 1 90 ? -13.685 12.491 -14.061 1.00 41.19 90 SER A C 1
ATOM 683 O O . SER A 1 90 ? -13.663 11.731 -13.102 1.00 41.19 90 SER A O 1
ATOM 685 N N . GLY A 1 91 ? -13.583 12.068 -15.323 1.00 51.09 91 GLY A N 1
ATOM 686 C CA . GLY A 1 91 ? -13.484 10.663 -15.719 1.00 51.09 91 GLY A CA 1
ATOM 687 C C . GLY A 1 91 ? -12.270 9.957 -15.117 1.00 51.09 91 GLY A C 1
ATOM 688 O O . GLY A 1 91 ? -11.148 10.446 -15.228 1.00 51.09 91 GLY A O 1
ATOM 689 N N . GLY A 1 92 ? -12.524 8.802 -14.499 1.00 44.56 92 GLY A N 1
ATOM 690 C CA . GLY A 1 92 ? -11.533 8.047 -13.742 1.00 44.56 92 GLY A CA 1
ATOM 691 C C . GLY A 1 92 ? -10.454 7.407 -14.614 1.00 44.56 92 GLY A C 1
ATOM 692 O O . GLY A 1 92 ? -10.733 6.792 -15.648 1.00 44.56 92 GLY A O 1
ATOM 693 N N . ILE A 1 93 ? -9.209 7.515 -14.154 1.00 47.31 93 ILE A N 1
ATOM 694 C CA . ILE A 1 93 ? -8.080 6.726 -14.648 1.00 47.31 93 ILE A CA 1
ATOM 695 C C . ILE A 1 93 ? -8.115 5.376 -13.927 1.00 47.31 93 ILE A C 1
ATOM 697 O O . ILE A 1 93 ? -8.070 5.302 -12.701 1.00 47.31 93 ILE A O 1
ATOM 701 N N . VAL A 1 94 ? -8.192 4.285 -14.688 1.00 42.28 94 VAL A N 1
ATOM 702 C CA . VAL A 1 94 ? -8.217 2.926 -14.135 1.00 42.28 94 VAL A CA 1
ATOM 703 C C . VAL A 1 94 ? -6.800 2.514 -13.731 1.00 42.28 94 VAL A C 1
ATOM 705 O O . VAL A 1 94 ? -6.011 2.063 -14.557 1.00 42.28 94 VAL A O 1
ATOM 708 N N . GLY A 1 95 ? -6.482 2.655 -12.446 1.00 44.97 95 GLY A N 1
ATOM 709 C CA . GLY A 1 95 ? -5.400 1.925 -11.789 1.00 44.97 95 GLY A CA 1
ATOM 710 C C . GLY A 1 95 ? -5.970 0.828 -10.890 1.00 44.97 95 GLY A C 1
ATOM 711 O O . GLY A 1 95 ? -7.023 1.000 -10.279 1.00 44.97 95 GLY A O 1
ATOM 712 N N . ALA A 1 96 ? -5.307 -0.325 -10.823 1.00 39.59 96 ALA A N 1
ATOM 713 C CA . ALA A 1 96 ? -5.743 -1.426 -9.972 1.00 39.59 96 ALA A CA 1
ATOM 714 C C . ALA A 1 96 ? -5.193 -1.246 -8.549 1.00 39.59 96 ALA A C 1
ATOM 716 O O . ALA A 1 96 ? -4.015 -1.494 -8.305 1.00 39.59 96 ALA A O 1
ATOM 717 N N . VAL A 1 97 ? -6.040 -0.864 -7.592 1.00 44.81 97 VAL A N 1
ATOM 718 C CA . VAL A 1 97 ? -5.760 -1.093 -6.165 1.00 44.81 97 VAL A CA 1
ATOM 719 C C . VAL A 1 97 ? -6.334 -2.459 -5.821 1.00 44.81 97 VAL A C 1
ATOM 721 O O . VAL A 1 97 ? -7.407 -2.809 -6.296 1.00 44.81 97 VAL A O 1
ATOM 724 N N . ARG A 1 98 ? -5.657 -3.273 -5.012 1.00 45.59 98 ARG A N 1
ATOM 725 C CA . ARG A 1 98 ? -6.243 -4.507 -4.467 1.00 45.59 98 ARG A CA 1
ATOM 726 C C . ARG A 1 98 ? -6.272 -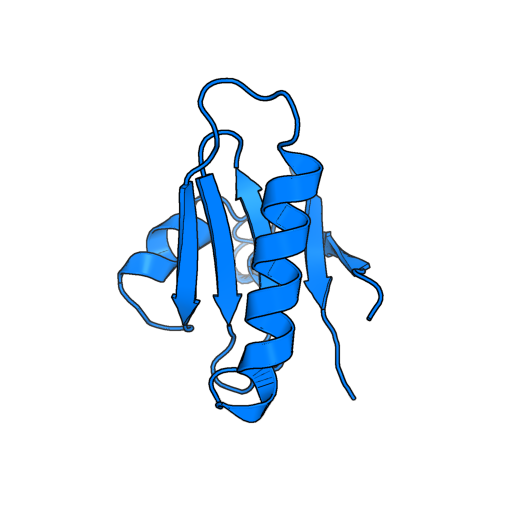4.397 -2.950 1.00 45.59 98 ARG A C 1
ATOM 728 O O . ARG A 1 98 ? -5.238 -4.327 -2.295 1.00 45.59 98 ARG A O 1
ATOM 735 N N . GLY A 1 99 ? -7.480 -4.336 -2.402 1.00 39.66 99 GLY A N 1
ATOM 736 C CA . GLY A 1 99 ? -7.741 -4.226 -0.976 1.00 39.66 99 GLY A CA 1
ATOM 737 C C . GLY A 1 99 ? -8.153 -5.552 -0.348 1.00 39.66 99 GLY A C 1
ATOM 738 O O . GLY A 1 99 ? -8.734 -6.424 -0.998 1.00 39.66 99 GLY A O 1
ATOM 739 N N . PHE A 1 100 ? -7.862 -5.697 0.940 1.00 39.41 100 PHE A N 1
ATOM 740 C CA . PHE A 1 100 ? -8.380 -6.775 1.774 1.00 39.41 100 PHE A CA 1
ATOM 741 C C . PHE A 1 100 ? -9.529 -6.262 2.657 1.00 39.41 100 PHE A C 1
ATOM 743 O O . PHE A 1 100 ? -9.484 -5.141 3.164 1.00 39.41 100 PHE A O 1
ATOM 750 N N . PHE A 1 101 ? -10.553 -7.098 2.845 1.00 39.97 101 PHE A N 1
ATOM 751 C CA . PHE A 1 101 ? -11.672 -6.884 3.765 1.00 39.97 101 PHE A CA 1
ATOM 752 C C . PHE A 1 101 ? -11.757 -8.095 4.698 1.00 39.97 101 PHE A C 1
ATOM 754 O O . PHE A 1 101 ? -11.811 -9.230 4.222 1.00 39.97 101 PHE A O 1
ATOM 761 N N . LYS A 1 102 ? -11.777 -7.860 6.011 1.00 37.31 102 LYS A N 1
ATOM 762 C CA . LYS A 1 102 ? -12.100 -8.867 7.026 1.00 37.31 102 LYS A CA 1
ATOM 763 C C . LYS A 1 102 ? -13.314 -8.356 7.797 1.00 37.31 102 LYS A C 1
ATOM 765 O O . LYS A 1 102 ? -13.245 -7.253 8.332 1.00 37.31 102 LYS A O 1
ATOM 770 N N . ALA A 1 103 ? -14.403 -9.123 7.768 1.00 35.75 103 ALA A N 1
ATOM 771 C CA . ALA A 1 103 ? -15.529 -8.953 8.684 1.00 35.75 103 ALA A CA 1
ATOM 772 C C . ALA A 1 103 ? -15.162 -9.501 10.067 1.00 35.75 103 ALA A C 1
ATOM 774 O O . ALA A 1 103 ? -14.385 -10.488 10.109 1.00 35.75 103 ALA A O 1
#

Radius of gyration: 13.37 Å; Cα contacts (8 Å, |Δi|>4): 162; chains: 1; bounding box: 33×31×31 Å

Foldseek 3Di:
DDWAWDFLAPVVQDQQKWKWADPQQAIETEHHVNCPDPVCVVVSVVSVVVNQVVCVPGPPRHHYYYDYPPDPCCVVSNVRGDHVVVDPDDDGDGDIMIMDDDD

Solvent-accessible surface area (backbone atoms only — not comparable to full-atom values): 6100 Å² total; per-residue (Å²): 134,79,74,41,76,40,65,38,30,52,80,61,73,42,43,64,22,46,34,42,38,76,59,77,59,34,29,42,36,42,21,16,71,71,36,64,55,77,92,37,46,67,57,52,52,51,47,54,54,48,51,52,59,75,42,64,90,48,83,68,70,51,49,78,45,77,44,42,62,90,41,82,68,38,52,67,61,55,76,70,37,42,66,58,89,79,47,99,77,74,90,80,73,92,46,79,24,37,31,41,83,74,134